Protein AF-A0AAE8IA05-F1 (afdb_monomer_lite)

Secondary structure (DSSP, 8-state):
--HHHHHHHHHHHHHHHHHHHHHHHHHHHHHHHHHHHHHHHHHHHHHHHHHHHHHHHHHHHHHHHHHHHHHHHHHHHHHHHHHHHHHHHHHHHHHHHHHHHHHHHHHH--S-S-TT-PPPPPTTS---S-EEEETTEEEEHHHHHHHHHHHHHHHHHHHHHHHHHT-

Radius of gyration: 48.76 Å; chains: 1; bounding box: 90×25×142 Å

Sequence (167 aa):
MSAAFLRRYWPQTLAVLAFALLVIAATVQTFRLQSAVAELETERLGRASDRKDYQRAQAEATADALSAKMKKEAEYAAKADEADARYADLSGQYRAAVLRYQAAQRAVGGTDLPSAAEATQSRDGSGGGAVIPAGDILIPQADALICAENTARLEAVRAWALSIRER

pLDDT: mean 82.61, std 15.07, range [44.75, 97.69]

Foldseek 3Di:
DDPVVCVVCVVVVVVVVVVVVVVVVVVVVVVVVVVVVVVVVVVVVVVVVVVVVVVVVVVVVVVVVVVVVVVVVVVVVVVVVVLVVQLVVQLVVQLVVLVVQQVVCVVVPPDDDPPFDQQDQDPVGGLGATWGDDDPDTHRSVVSSVVSSVVSVVVSVVVVVVVVVVD

Structure (mmCIF, N/CA/C/O backbone):
data_AF-A0AAE8IA05-F1
#
_entry.id   AF-A0AAE8IA05-F1
#
loop_
_atom_site.group_PDB
_atom_site.id
_atom_site.type_symbol
_atom_site.label_atom_id
_atom_site.label_alt_id
_atom_site.label_comp_id
_atom_site.label_asym_id
_atom_site.label_entity_id
_atom_site.label_seq_id
_atom_site.pdbx_PDB_ins_code
_atom_site.Cartn_x
_atom_site.Cartn_y
_atom_site.Cartn_z
_atom_site.occupancy
_atom_site.B_iso_or_equiv
_atom_site.auth_seq_id
_atom_site.auth_comp_id
_atom_site.auth_asym_id
_atom_site.auth_atom_id
_atom_site.pdbx_PDB_model_num
ATOM 1 N N . MET A 1 1 ? 50.263 -2.926 -80.058 1.00 52.78 1 MET A N 1
ATOM 2 C CA . MET A 1 1 ? 50.356 -1.840 -79.052 1.00 52.78 1 MET A CA 1
ATOM 3 C C . MET A 1 1 ? 51.751 -1.858 -78.454 1.00 52.78 1 MET A C 1
ATOM 5 O O . MET A 1 1 ? 52.156 -2.883 -77.927 1.00 52.78 1 MET A O 1
ATOM 9 N N . SER A 1 2 ? 52.521 -0.784 -78.620 1.00 56.75 2 SER A N 1
ATOM 10 C CA . SER A 1 2 ? 53.927 -0.713 -78.206 1.00 56.75 2 SER A CA 1
ATOM 11 C C . SER A 1 2 ? 54.063 -0.581 -76.682 1.00 56.75 2 SER A C 1
ATOM 13 O O . SER A 1 2 ? 53.326 0.170 -76.044 1.00 56.75 2 SER A O 1
ATOM 15 N N . ALA A 1 3 ? 55.034 -1.286 -76.092 1.00 68.38 3 ALA A N 1
ATOM 16 C CA . ALA A 1 3 ? 55.293 -1.321 -74.645 1.00 68.38 3 ALA A CA 1
ATOM 17 C C . ALA A 1 3 ? 55.490 0.073 -74.003 1.00 68.38 3 ALA A C 1
ATOM 19 O O . ALA A 1 3 ? 55.237 0.259 -72.814 1.00 68.38 3 ALA A O 1
ATOM 20 N N . ALA A 1 4 ? 55.886 1.074 -74.795 1.00 65.38 4 ALA A N 1
ATOM 21 C CA . ALA A 1 4 ? 56.044 2.464 -74.369 1.00 65.38 4 ALA A CA 1
ATOM 22 C C . ALA A 1 4 ? 54.713 3.171 -74.044 1.00 65.38 4 ALA A C 1
ATOM 2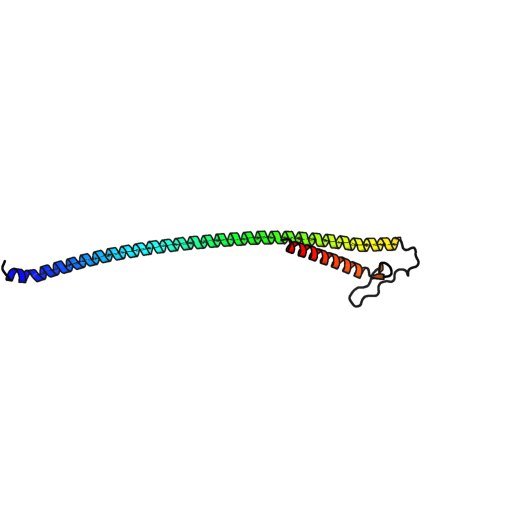4 O O . ALA A 1 4 ? 54.677 4.018 -73.154 1.00 65.38 4 ALA A O 1
ATOM 25 N N . PHE A 1 5 ? 53.619 2.809 -74.723 1.00 65.94 5 PHE A N 1
ATOM 26 C CA . PHE A 1 5 ? 52.295 3.381 -74.467 1.00 65.94 5 PHE A CA 1
ATOM 27 C C . PHE A 1 5 ? 51.742 2.870 -73.132 1.00 65.94 5 PHE A C 1
ATOM 29 O O . PHE A 1 5 ? 51.352 3.660 -72.277 1.00 65.94 5 PHE A O 1
ATOM 36 N N . LEU A 1 6 ? 51.829 1.556 -72.893 1.00 64.88 6 LEU A N 1
ATOM 37 C CA . LEU A 1 6 ? 51.470 0.968 -71.600 1.00 64.88 6 LEU A CA 1
ATOM 38 C C . LEU A 1 6 ? 52.251 1.620 -70.456 1.00 64.88 6 LEU A C 1
ATOM 40 O O . LEU A 1 6 ? 51.648 2.077 -69.496 1.00 64.88 6 LEU A O 1
ATOM 44 N N . ARG A 1 7 ? 53.572 1.770 -70.581 1.00 70.38 7 ARG A N 1
ATOM 45 C CA . ARG A 1 7 ? 54.414 2.320 -69.506 1.00 70.38 7 ARG A CA 1
ATOM 46 C C . ARG A 1 7 ? 54.109 3.785 -69.153 1.00 70.38 7 ARG A C 1
ATOM 48 O O . ARG A 1 7 ? 54.356 4.189 -68.022 1.00 70.38 7 ARG A O 1
ATOM 55 N N . ARG A 1 8 ? 53.573 4.568 -70.098 1.00 77.19 8 ARG A N 1
ATOM 56 C CA . ARG A 1 8 ? 53.262 5.996 -69.912 1.00 77.19 8 ARG A CA 1
ATOM 57 C C . ARG A 1 8 ? 51.883 6.249 -69.297 1.00 77.19 8 ARG A C 1
ATOM 59 O O . ARG A 1 8 ? 51.758 7.169 -68.496 1.00 77.19 8 ARG A O 1
ATOM 66 N N . TYR A 1 9 ? 50.877 5.437 -69.631 1.00 81.25 9 TYR A N 1
ATOM 67 C CA . TYR A 1 9 ? 49.500 5.618 -69.139 1.00 81.25 9 TYR A CA 1
ATOM 68 C C . TYR A 1 9 ? 49.148 4.733 -67.932 1.00 81.25 9 TYR A C 1
ATOM 70 O O . TYR A 1 9 ? 48.238 5.071 -67.178 1.00 81.25 9 TYR A O 1
ATOM 78 N N . TRP A 1 10 ? 49.908 3.662 -67.683 1.00 82.06 10 TRP A N 1
ATOM 79 C CA . TRP A 1 10 ? 49.743 2.777 -66.524 1.00 82.06 10 TRP A CA 1
ATOM 80 C C . TRP A 1 10 ? 49.680 3.475 -65.149 1.00 82.06 10 TRP A C 1
ATOM 82 O O . TRP A 1 10 ? 48.788 3.148 -64.363 1.00 82.06 10 TRP A O 1
ATOM 92 N N . PRO A 1 11 ? 50.551 4.454 -64.817 1.00 86.69 11 PRO A N 1
ATOM 93 C CA . PRO A 1 11 ? 50.451 5.133 -63.522 1.00 86.69 11 PRO A CA 1
ATOM 94 C C . PRO A 1 11 ? 49.162 5.959 -63.389 1.00 86.69 11 PRO A C 1
ATOM 96 O O . PRO A 1 11 ? 48.593 6.035 -62.303 1.00 86.69 11 PRO A O 1
ATOM 99 N N . GLN A 1 12 ? 48.659 6.533 -64.486 1.00 87.12 12 GLN A N 1
ATOM 100 C CA . GLN A 1 12 ? 47.420 7.318 -64.483 1.00 87.12 12 GLN A CA 1
ATOM 101 C C . GLN A 1 12 ? 46.190 6.420 -64.326 1.00 87.12 12 GLN A C 1
ATOM 103 O O . GLN A 1 12 ? 45.297 6.737 -63.544 1.00 87.12 12 GLN A O 1
ATOM 108 N N . THR A 1 13 ? 46.161 5.268 -65.003 1.00 87.31 13 THR A N 1
ATOM 109 C CA . THR A 1 13 ? 45.073 4.294 -64.841 1.00 87.31 13 THR A CA 1
ATOM 110 C C . THR A 1 13 ? 45.018 3.736 -63.422 1.00 87.31 13 THR A C 1
ATOM 112 O O . THR A 1 13 ? 43.930 3.598 -62.869 1.00 87.31 13 THR A O 1
ATOM 115 N N . 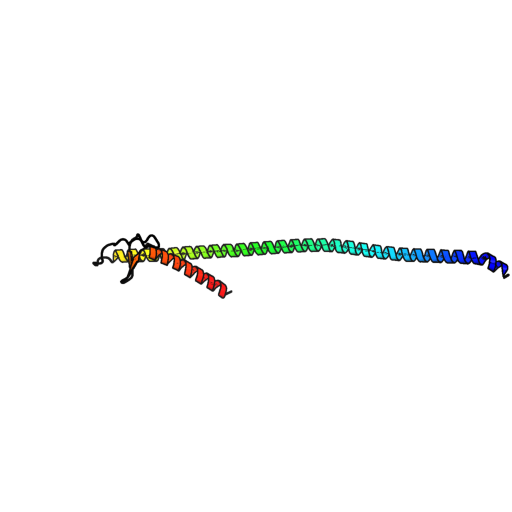LEU A 1 14 ? 46.174 3.482 -62.796 1.00 90.69 14 LEU A N 1
ATOM 116 C CA . LEU A 1 14 ? 46.230 3.058 -61.395 1.00 90.69 14 LEU A CA 1
ATOM 117 C C . LEU A 1 14 ? 45.747 4.155 -60.440 1.00 90.69 14 LEU A C 1
ATOM 119 O O . LEU A 1 14 ? 45.001 3.855 -59.512 1.00 90.69 14 LEU A O 1
ATOM 123 N N . ALA A 1 15 ? 46.114 5.418 -60.677 1.00 91.38 15 ALA A N 1
ATOM 124 C CA . ALA A 1 15 ? 45.661 6.538 -59.855 1.00 91.38 15 ALA A CA 1
ATOM 125 C C . ALA A 1 15 ? 44.136 6.736 -59.925 1.00 91.38 15 ALA A C 1
ATOM 127 O O . ALA A 1 15 ? 43.492 6.910 -58.892 1.00 91.38 15 ALA A O 1
ATOM 128 N N . VAL A 1 16 ? 43.544 6.649 -61.123 1.00 93.38 16 VAL A N 1
ATOM 129 C CA . VAL A 1 16 ? 42.083 6.736 -61.304 1.00 93.38 16 VAL A CA 1
ATOM 130 C C . VAL A 1 16 ? 41.376 5.574 -60.612 1.00 93.38 16 VAL A C 1
ATOM 132 O O . VAL A 1 16 ? 40.370 5.783 -59.939 1.00 93.38 16 VAL A O 1
ATOM 135 N N . LEU A 1 17 ? 41.912 4.359 -60.729 1.00 94.81 17 LEU A N 1
ATOM 136 C CA . LEU A 1 17 ? 41.323 3.178 -60.103 1.00 94.81 17 LEU A CA 1
ATOM 137 C C . LEU A 1 17 ? 41.420 3.243 -58.570 1.00 94.81 17 LEU A C 1
ATOM 139 O O . LEU A 1 17 ? 40.446 2.947 -57.882 1.00 94.81 17 LEU A O 1
ATOM 143 N N . ALA A 1 18 ? 42.548 3.712 -58.031 1.00 93.81 18 ALA A N 1
ATOM 144 C CA . ALA A 1 18 ? 42.711 3.956 -56.599 1.00 93.81 18 ALA A CA 1
ATOM 145 C C . ALA A 1 18 ? 41.740 5.032 -56.084 1.00 93.81 18 ALA A C 1
ATOM 147 O O . ALA A 1 18 ? 41.109 4.847 -55.045 1.00 93.81 18 ALA A O 1
ATOM 148 N N . PHE A 1 19 ? 41.565 6.127 -56.829 1.00 95.81 19 PHE A N 1
ATOM 149 C CA . PHE A 1 19 ? 40.599 7.169 -56.484 1.00 95.81 19 PHE A CA 1
ATOM 150 C C . PHE A 1 19 ? 39.157 6.647 -56.518 1.00 95.81 19 PHE A C 1
ATOM 152 O O . PHE A 1 19 ? 38.394 6.888 -55.584 1.00 95.81 19 PHE A O 1
ATOM 159 N N . ALA A 1 20 ? 38.790 5.874 -57.543 1.00 95.19 20 ALA A N 1
ATOM 160 C CA . ALA A 1 20 ? 37.472 5.253 -57.633 1.00 95.19 20 ALA A CA 1
ATOM 161 C C . ALA A 1 20 ? 37.198 4.321 -56.440 1.00 95.19 20 ALA A C 1
ATOM 163 O O . ALA A 1 20 ? 36.121 4.382 -55.847 1.00 95.19 20 ALA A O 1
ATOM 164 N N . LEU A 1 21 ? 38.184 3.516 -56.027 1.00 95.50 21 LEU A N 1
ATOM 165 C CA . LEU A 1 21 ? 38.073 2.670 -54.836 1.00 95.50 21 LEU A CA 1
ATOM 166 C C . LEU A 1 21 ? 37.908 3.487 -53.550 1.00 95.50 21 LEU A C 1
ATOM 168 O O . LEU A 1 21 ? 37.108 3.108 -52.697 1.00 95.50 21 LEU A O 1
ATOM 172 N N . LEU A 1 22 ? 38.606 4.618 -53.413 1.00 96.25 22 LEU A N 1
ATOM 173 C CA . LEU A 1 22 ? 38.444 5.515 -52.265 1.00 96.25 22 LEU A CA 1
ATOM 174 C C . LEU A 1 22 ? 37.042 6.128 -52.207 1.00 96.25 22 LEU A C 1
ATOM 176 O O . LEU A 1 22 ? 36.449 6.176 -51.132 1.00 96.25 22 LEU A O 1
ATOM 180 N N . VAL A 1 23 ? 36.482 6.541 -53.346 1.00 96.19 23 VAL A N 1
ATOM 181 C CA . VAL A 1 23 ? 35.107 7.064 -53.417 1.00 96.19 23 VAL A CA 1
ATOM 182 C C . VAL A 1 23 ? 34.089 5.984 -53.036 1.00 96.19 23 VAL A C 1
ATOM 184 O O . VAL A 1 23 ? 33.165 6.244 -52.263 1.00 96.19 23 VAL A O 1
ATOM 187 N N . ILE A 1 24 ? 34.273 4.751 -53.514 1.00 95.69 24 ILE A N 1
ATOM 188 C CA . ILE A 1 24 ? 33.413 3.618 -53.141 1.00 95.69 24 ILE A CA 1
ATOM 189 C C . ILE A 1 24 ? 33.538 3.317 -51.640 1.00 95.69 24 ILE A C 1
ATOM 191 O O . ILE A 1 24 ? 32.535 3.155 -50.950 1.00 95.69 24 ILE A O 1
ATOM 195 N N . ALA A 1 25 ? 34.753 3.304 -51.091 1.00 94.81 25 ALA A N 1
ATOM 196 C CA . ALA A 1 25 ? 34.958 3.089 -49.663 1.00 94.81 25 ALA A CA 1
ATOM 197 C C . ALA A 1 25 ? 34.302 4.194 -48.817 1.00 94.81 25 ALA A C 1
ATOM 199 O O . ALA A 1 25 ? 33.616 3.892 -47.840 1.00 94.81 25 ALA A O 1
ATOM 200 N N . ALA A 1 26 ? 34.452 5.461 -49.213 1.00 95.19 26 ALA A N 1
ATOM 201 C CA . ALA A 1 26 ? 33.860 6.603 -48.521 1.00 95.19 26 ALA A CA 1
ATOM 202 C C . ALA A 1 26 ? 32.325 6.564 -48.553 1.00 95.19 26 ALA A C 1
ATOM 204 O O . ALA A 1 26 ? 31.678 6.794 -47.531 1.00 95.19 26 ALA A O 1
ATOM 205 N N . THR A 1 27 ? 31.725 6.218 -49.694 1.00 94.38 27 THR A N 1
ATOM 206 C CA . THR A 1 27 ? 30.262 6.083 -49.810 1.00 94.38 27 THR A CA 1
ATOM 207 C C . THR A 1 27 ? 29.733 4.950 -48.934 1.00 94.38 27 THR A C 1
ATOM 209 O O . THR A 1 27 ? 28.805 5.176 -48.159 1.00 94.38 27 THR A O 1
ATOM 212 N N . VAL A 1 28 ? 30.369 3.773 -48.949 1.00 95.12 28 VAL A N 1
ATOM 213 C CA . VAL A 1 28 ? 30.004 2.655 -48.061 1.00 95.12 28 VAL A CA 1
ATOM 214 C C . VAL A 1 28 ? 30.126 3.052 -46.587 1.00 95.12 28 VAL A C 1
ATOM 216 O O . VAL A 1 28 ? 29.225 2.767 -45.798 1.00 95.12 28 VAL A O 1
ATOM 219 N N . GLN A 1 29 ? 31.202 3.742 -46.199 1.00 94.44 29 GLN A N 1
ATOM 220 C CA . GLN A 1 29 ? 31.365 4.230 -44.825 1.00 94.44 29 GLN A CA 1
ATOM 221 C C . GLN A 1 29 ? 30.285 5.246 -44.437 1.00 94.44 29 GLN A C 1
ATOM 223 O O . GLN A 1 29 ? 29.763 5.179 -43.326 1.00 94.44 29 GLN A O 1
ATOM 228 N N . THR A 1 30 ? 29.902 6.134 -45.356 1.00 93.38 30 THR A N 1
ATOM 229 C CA . THR A 1 30 ? 28.854 7.136 -45.117 1.00 93.38 30 THR A CA 1
ATOM 230 C C . THR A 1 30 ? 27.498 6.470 -44.882 1.00 93.38 30 THR A C 1
ATOM 232 O O . THR A 1 30 ? 26.818 6.810 -43.918 1.00 93.38 30 THR A O 1
ATOM 235 N N . PHE A 1 31 ? 27.137 5.464 -45.687 1.00 93.75 31 PHE A N 1
ATOM 236 C CA . PHE A 1 31 ? 25.905 4.690 -45.488 1.00 93.75 31 PHE A CA 1
ATOM 237 C C . PHE A 1 31 ? 25.884 3.958 -44.142 1.00 93.75 31 PHE A C 1
ATOM 239 O O . PHE A 1 31 ? 24.880 4.007 -43.436 1.00 93.75 31 PHE A O 1
ATOM 246 N N . ARG A 1 32 ? 26.998 3.322 -43.751 1.00 93.56 32 ARG A N 1
ATOM 247 C CA . ARG A 1 32 ? 27.103 2.643 -42.445 1.00 93.56 32 ARG A CA 1
ATOM 248 C C . ARG A 1 32 ? 27.003 3.616 -41.270 1.00 93.56 32 ARG A C 1
ATOM 250 O O . ARG A 1 32 ? 26.443 3.269 -40.235 1.00 93.56 32 ARG A O 1
ATOM 257 N N . LEU A 1 33 ? 27.549 4.823 -41.415 1.00 95.19 33 LEU A N 1
ATOM 258 C CA . LEU A 1 33 ? 27.437 5.853 -40.387 1.00 95.19 33 LEU A CA 1
ATOM 259 C C . LEU A 1 33 ? 25.995 6.356 -40.273 1.00 95.19 33 LEU A C 1
ATOM 261 O O . LEU A 1 33 ? 25.477 6.467 -39.168 1.00 95.19 33 LEU A O 1
ATOM 265 N N . GLN A 1 34 ? 25.334 6.616 -41.402 1.00 94.94 34 GLN A N 1
ATOM 266 C CA . GLN A 1 34 ? 23.937 7.049 -41.423 1.00 94.94 34 GLN A CA 1
ATOM 267 C C . GLN A 1 34 ? 23.003 6.006 -40.801 1.00 94.94 34 GLN A C 1
ATOM 269 O O . GLN A 1 34 ? 22.139 6.378 -40.010 1.00 94.94 34 GLN A O 1
ATOM 274 N N . SER A 1 35 ? 23.202 4.713 -41.088 1.00 92.62 35 SER A N 1
ATOM 275 C CA . SER A 1 35 ? 22.402 3.652 -40.465 1.00 92.62 35 SER A CA 1
ATOM 276 C C . SER A 1 35 ? 22.616 3.594 -38.950 1.00 92.62 35 SER A C 1
ATOM 278 O O . SER A 1 35 ? 21.647 3.538 -38.203 1.00 92.62 35 SER A O 1
ATOM 280 N N . ALA A 1 36 ? 23.866 3.696 -38.485 1.00 93.00 36 ALA A N 1
ATOM 281 C CA . ALA A 1 36 ? 24.178 3.697 -37.055 1.00 93.00 36 ALA A CA 1
ATOM 282 C C . ALA A 1 36 ? 23.607 4.925 -36.321 1.00 93.00 36 ALA A C 1
ATOM 284 O O . ALA A 1 36 ? 23.144 4.815 -35.187 1.00 93.00 36 ALA A O 1
ATOM 285 N N . VAL A 1 37 ? 23.618 6.099 -36.961 1.00 95.44 37 VAL A N 1
ATOM 286 C CA . VAL A 1 37 ? 23.009 7.318 -36.404 1.00 95.44 37 VAL A CA 1
ATOM 287 C C . VAL A 1 37 ? 21.491 7.172 -36.314 1.00 95.44 37 VAL A C 1
ATOM 289 O O . VAL A 1 37 ? 20.924 7.495 -35.273 1.00 95.44 37 VAL A O 1
ATOM 292 N N . ALA A 1 38 ? 20.842 6.635 -37.352 1.00 94.06 38 ALA A N 1
ATOM 293 C CA . ALA A 1 38 ? 19.401 6.398 -37.340 1.00 94.06 38 ALA A CA 1
ATOM 294 C C . ALA A 1 38 ? 18.993 5.413 -36.230 1.00 94.06 38 ALA A C 1
ATOM 296 O O . ALA A 1 38 ? 18.067 5.693 -35.469 1.00 94.06 38 ALA A O 1
ATOM 297 N N . GLU A 1 39 ? 19.718 4.301 -36.074 1.00 94.19 39 GLU A N 1
ATOM 298 C CA . GLU A 1 39 ? 19.498 3.343 -34.981 1.00 94.19 39 GLU A CA 1
ATOM 299 C C . GLU A 1 39 ? 19.641 4.020 -33.608 1.00 94.19 39 GLU A C 1
ATOM 301 O O . GLU A 1 39 ? 18.751 3.908 -32.761 1.00 94.19 39 GLU A O 1
ATOM 306 N N . LEU A 1 40 ? 20.698 4.813 -33.409 1.00 95.00 40 LEU A N 1
ATOM 307 C CA . LEU A 1 40 ? 20.919 5.542 -32.159 1.00 95.00 40 LEU A CA 1
ATOM 308 C C . LEU A 1 40 ? 19.796 6.548 -31.853 1.00 95.00 40 LEU A C 1
ATOM 310 O O . LEU A 1 40 ? 19.405 6.706 -30.694 1.00 95.00 40 LEU A O 1
ATOM 314 N N . GLU A 1 41 ? 19.277 7.248 -32.860 1.00 95.38 41 GLU A N 1
ATOM 315 C CA . GLU A 1 41 ? 18.154 8.175 -32.691 1.00 95.38 41 GLU A CA 1
ATOM 316 C C . GLU A 1 41 ? 16.868 7.444 -32.306 1.00 95.38 41 GLU A C 1
ATOM 318 O O . GLU A 1 41 ? 16.196 7.859 -31.357 1.00 95.38 41 GLU A O 1
ATOM 323 N N . THR A 1 42 ? 16.559 6.325 -32.967 1.00 95.12 42 THR A N 1
ATOM 324 C CA . THR A 1 42 ? 15.389 5.505 -32.614 1.00 95.12 42 THR A CA 1
ATOM 325 C C . THR A 1 42 ? 15.484 4.959 -31.194 1.00 95.12 42 THR A C 1
ATOM 327 O O . THR A 1 42 ? 14.510 5.031 -30.445 1.00 95.12 42 THR A O 1
ATOM 330 N N . GLU A 1 43 ? 16.668 4.516 -30.766 1.00 94.44 43 GLU A N 1
ATOM 331 C CA . GLU A 1 43 ? 16.887 4.049 -29.400 1.00 94.44 43 GLU A CA 1
ATOM 332 C C . GLU A 1 43 ? 16.742 5.191 -28.382 1.00 94.44 43 GLU A C 1
ATOM 334 O O . GLU A 1 43 ? 16.114 5.027 -27.334 1.00 94.44 43 GLU A O 1
ATOM 339 N N . ARG A 1 44 ? 17.278 6.381 -28.680 1.00 95.81 44 ARG A N 1
ATOM 340 C CA . ARG A 1 44 ? 17.137 7.561 -27.811 1.00 95.81 44 ARG A CA 1
ATOM 341 C C . ARG A 1 44 ? 15.682 7.981 -27.645 1.00 95.81 44 ARG A C 1
ATOM 343 O O . ARG A 1 44 ? 15.283 8.309 -26.525 1.00 95.81 44 ARG A O 1
ATOM 350 N N . LEU A 1 45 ? 14.912 7.973 -28.731 1.00 94.69 45 LEU A N 1
ATOM 351 C CA . LEU A 1 45 ? 13.480 8.263 -28.706 1.00 94.69 45 LEU A CA 1
ATOM 352 C C . LEU A 1 45 ? 12.715 7.191 -27.922 1.00 94.69 45 LEU A C 1
ATOM 354 O O . LEU A 1 45 ? 11.917 7.550 -27.057 1.00 94.69 45 LEU A O 1
ATOM 358 N N . GLY A 1 46 ? 13.031 5.909 -28.136 1.00 95.19 46 GLY A N 1
ATOM 359 C CA . GLY A 1 46 ? 12.475 4.789 -27.371 1.00 95.19 46 GLY A CA 1
ATOM 360 C C . GLY A 1 46 ? 12.712 4.951 -25.870 1.00 95.19 46 GLY A C 1
ATOM 361 O O . GLY A 1 46 ? 11.763 5.082 -25.105 1.00 95.19 46 GLY A O 1
ATOM 362 N N . ARG A 1 47 ? 13.971 5.132 -25.449 1.00 95.06 47 ARG A N 1
ATOM 363 C CA . ARG A 1 47 ? 14.322 5.356 -24.033 1.00 95.06 47 ARG A CA 1
ATOM 364 C C . ARG A 1 47 ? 13.672 6.611 -23.442 1.00 95.06 47 ARG A C 1
ATOM 366 O O . ARG A 1 47 ? 13.454 6.695 -22.234 1.00 95.06 47 ARG A O 1
ATOM 373 N N . ALA A 1 48 ? 13.428 7.646 -24.248 1.00 95.25 48 ALA A N 1
ATOM 374 C CA . ALA A 1 48 ? 12.713 8.836 -23.795 1.00 95.25 48 ALA A CA 1
ATOM 375 C C . ALA A 1 48 ? 11.219 8.562 -23.571 1.00 95.25 48 ALA A C 1
ATOM 377 O O . ALA A 1 48 ? 10.674 9.083 -22.597 1.00 95.25 48 ALA A O 1
ATOM 378 N N . SER A 1 49 ? 10.592 7.744 -24.422 1.00 94.88 49 SER A N 1
ATOM 379 C CA . SER A 1 49 ? 9.222 7.257 -24.222 1.00 94.88 49 SER A CA 1
ATOM 380 C C . SER A 1 49 ? 9.134 6.384 -22.976 1.00 94.88 49 SER A C 1
ATOM 382 O O . SER A 1 49 ? 8.379 6.716 -22.067 1.00 94.88 49 SER A O 1
ATOM 384 N N . ASP A 1 50 ? 10.005 5.379 -22.864 1.00 96.31 50 ASP A N 1
ATOM 385 C CA . ASP A 1 50 ? 10.022 4.447 -21.733 1.00 96.31 50 ASP A CA 1
ATOM 386 C C . ASP A 1 50 ? 10.113 5.191 -20.400 1.00 96.31 50 ASP A C 1
ATOM 388 O O . ASP A 1 50 ? 9.390 4.895 -19.455 1.00 96.31 50 ASP A O 1
ATOM 392 N N . ARG A 1 51 ? 10.967 6.221 -20.312 1.00 95.88 51 ARG A N 1
ATOM 393 C CA . ARG A 1 51 ? 11.077 7.043 -19.097 1.00 95.88 51 ARG A CA 1
ATOM 394 C C . ARG A 1 51 ? 9.768 7.732 -18.719 1.00 95.88 51 ARG A C 1
ATOM 396 O O . ARG A 1 51 ? 9.474 7.815 -17.530 1.00 95.88 51 ARG A O 1
ATOM 403 N N . LYS A 1 52 ? 9.003 8.230 -19.692 1.00 94.94 52 LYS A N 1
ATOM 404 C CA . LYS A 1 52 ? 7.694 8.845 -19.429 1.00 94.94 52 LYS A CA 1
ATOM 405 C C . LYS A 1 52 ? 6.686 7.800 -18.967 1.00 94.94 52 LYS A C 1
ATOM 407 O O . LYS A 1 52 ? 5.961 8.055 -18.009 1.00 94.94 52 LYS A O 1
ATOM 412 N N . ASP A 1 53 ? 6.693 6.627 -19.590 1.00 96.50 53 ASP A N 1
ATOM 413 C CA . ASP A 1 53 ? 5.795 5.530 -19.232 1.00 96.50 53 ASP A CA 1
ATOM 414 C C . ASP A 1 53 ? 6.102 5.000 -17.825 1.00 96.50 53 ASP A C 1
ATOM 416 O O . ASP A 1 53 ? 5.190 4.835 -17.018 1.00 96.50 53 ASP A O 1
ATOM 420 N N . TYR A 1 54 ? 7.382 4.862 -17.462 1.00 96.81 54 TYR A N 1
ATOM 421 C CA . TYR A 1 54 ? 7.794 4.525 -16.098 1.00 96.81 54 TYR A CA 1
ATOM 422 C C . TYR A 1 54 ? 7.376 5.584 -15.078 1.00 96.81 54 TYR A C 1
ATOM 424 O O . TYR A 1 54 ? 6.883 5.234 -14.008 1.00 96.81 54 TYR A O 1
ATOM 432 N N . GLN A 1 55 ? 7.558 6.872 -15.382 1.00 96.88 55 GLN A N 1
ATOM 433 C CA . GLN A 1 55 ? 7.128 7.953 -14.488 1.00 96.88 55 GLN A CA 1
ATOM 434 C C . GLN A 1 55 ? 5.615 7.934 -14.274 1.00 96.88 55 GLN A C 1
ATOM 436 O O . GLN A 1 55 ? 5.153 8.072 -13.142 1.00 96.88 55 GLN A O 1
ATOM 441 N N . ARG A 1 56 ? 4.847 7.716 -15.344 1.00 96.88 56 ARG A N 1
ATOM 442 C CA . ARG A 1 56 ? 3.394 7.588 -15.273 1.00 96.88 56 ARG A CA 1
ATOM 443 C C . ARG A 1 56 ? 2.977 6.369 -14.453 1.00 96.88 56 ARG A C 1
ATOM 445 O O . ARG A 1 56 ? 2.171 6.518 -13.544 1.00 96.88 56 ARG A O 1
ATOM 452 N N . ALA A 1 57 ? 3.567 5.205 -14.709 1.00 96.62 57 ALA A N 1
ATOM 453 C CA . ALA A 1 57 ? 3.273 3.984 -13.966 1.00 96.62 57 ALA A CA 1
ATOM 454 C C . ALA A 1 57 ? 3.627 4.116 -12.475 1.00 96.62 57 ALA A C 1
ATOM 456 O O . ALA A 1 57 ? 2.882 3.648 -11.619 1.00 96.62 57 ALA A O 1
ATOM 457 N N . GLN A 1 58 ? 4.730 4.796 -12.137 1.00 97.69 58 GLN A N 1
ATOM 458 C CA . GLN A 1 58 ? 5.068 5.098 -10.743 1.00 97.69 58 GLN A CA 1
ATOM 459 C C . GLN A 1 58 ? 4.061 6.061 -10.103 1.00 97.69 58 GLN A C 1
ATOM 461 O O . GLN A 1 58 ? 3.661 5.850 -8.958 1.00 97.69 58 GLN A O 1
ATOM 466 N N . ALA A 1 59 ? 3.624 7.100 -10.819 1.00 97.25 59 ALA A N 1
ATOM 467 C CA . ALA A 1 59 ? 2.599 8.022 -10.330 1.00 97.25 59 ALA A CA 1
ATOM 468 C C . ALA A 1 59 ? 1.249 7.316 -10.097 1.00 97.25 59 ALA A C 1
ATOM 470 O O . ALA A 1 59 ? 0.618 7.522 -9.064 1.00 97.25 59 ALA A O 1
ATOM 471 N N . GLU A 1 60 ? 0.835 6.440 -11.012 1.00 97.44 60 GLU A N 1
ATOM 472 C CA . GLU A 1 60 ? -0.385 5.635 -10.875 1.00 97.44 60 GLU A CA 1
ATOM 473 C C . GLU A 1 60 ? -0.267 4.655 -9.695 1.00 97.44 60 GLU A C 1
ATOM 475 O O . GLU A 1 60 ? -1.109 4.665 -8.800 1.00 97.44 60 GLU A O 1
ATOM 480 N N . ALA A 1 61 ? 0.835 3.903 -9.597 1.00 96.31 61 ALA A N 1
ATOM 481 C CA . ALA A 1 61 ? 1.059 2.963 -8.497 1.00 96.31 61 ALA A CA 1
ATOM 482 C C . ALA A 1 61 ? 1.103 3.650 -7.121 1.00 96.31 61 ALA A C 1
ATOM 484 O O . ALA A 1 61 ? 0.593 3.119 -6.133 1.00 96.31 61 ALA A O 1
ATOM 485 N N . THR A 1 62 ? 1.709 4.837 -7.034 1.00 97.19 62 THR A N 1
ATOM 486 C CA . THR A 1 62 ? 1.747 5.613 -5.784 1.00 97.19 62 THR A CA 1
ATOM 487 C C . THR A 1 62 ? 0.379 6.174 -5.412 1.00 97.19 62 THR A C 1
ATOM 489 O O . THR A 1 62 ? 0.014 6.123 -4.235 1.00 97.19 62 THR A O 1
ATOM 492 N N . ALA A 1 63 ? -0.402 6.649 -6.386 1.00 96.88 63 ALA A N 1
ATOM 493 C CA . ALA A 1 63 ? -1.774 7.094 -6.161 1.00 96.88 63 ALA A CA 1
ATOM 494 C C . ALA A 1 63 ? -2.667 5.941 -5.677 1.00 96.88 63 ALA A C 1
ATOM 496 O O . ALA A 1 63 ? -3.391 6.089 -4.688 1.00 96.88 63 ALA A O 1
ATOM 497 N N . ASP A 1 64 ? -2.553 4.770 -6.304 1.00 97.19 64 ASP A N 1
ATOM 498 C CA . ASP A 1 64 ? -3.292 3.571 -5.916 1.00 97.19 64 ASP A CA 1
ATOM 499 C C . ASP A 1 64 ? -2.921 3.120 -4.502 1.00 97.19 64 ASP A C 1
ATOM 501 O O . ASP A 1 64 ? -3.809 2.904 -3.673 1.00 97.19 64 ASP A O 1
ATOM 505 N N . ALA A 1 65 ? -1.624 3.063 -4.185 1.00 96.88 65 ALA A N 1
ATOM 506 C CA . ALA A 1 65 ? -1.139 2.709 -2.854 1.00 96.88 65 ALA A CA 1
ATOM 507 C C . ALA A 1 65 ? -1.643 3.680 -1.775 1.00 96.88 65 ALA A C 1
ATOM 509 O O . ALA A 1 65 ? -2.076 3.248 -0.704 1.00 96.88 65 ALA A O 1
ATOM 510 N N . LEU A 1 66 ? -1.634 4.987 -2.057 1.00 97.44 66 LEU A N 1
ATOM 511 C CA . LEU A 1 66 ? -2.139 6.000 -1.134 1.00 97.44 66 LEU A CA 1
ATOM 512 C C . LEU A 1 66 ? -3.652 5.862 -0.936 1.00 97.44 66 LEU A C 1
ATOM 514 O O . LEU A 1 66 ? -4.123 5.880 0.201 1.00 97.44 66 LEU A O 1
ATOM 518 N N . SER A 1 67 ? -4.411 5.636 -2.010 1.00 95.81 67 SER A N 1
ATOM 519 C CA . SER A 1 67 ? -5.860 5.430 -1.922 1.00 95.81 67 SER A CA 1
ATOM 520 C C . SER A 1 67 ? -6.220 4.169 -1.125 1.00 95.81 67 SER A C 1
ATOM 522 O O . SER A 1 67 ? -7.131 4.194 -0.295 1.00 95.81 67 SER A O 1
ATOM 524 N N . ALA A 1 68 ? -5.479 3.075 -1.322 1.00 95.81 68 ALA A N 1
ATOM 525 C CA . ALA A 1 68 ? -5.668 1.827 -0.595 1.00 95.81 68 ALA A CA 1
ATOM 526 C C . ALA A 1 68 ? -5.332 1.997 0.890 1.00 95.81 68 ALA A C 1
ATOM 528 O O . ALA A 1 68 ? -6.084 1.527 1.747 1.00 95.81 68 ALA A O 1
ATOM 529 N N . LYS A 1 69 ? -4.249 2.721 1.198 1.00 96.25 69 LYS A N 1
ATOM 530 C CA . LYS A 1 69 ? -3.876 3.069 2.571 1.00 96.25 69 LYS A CA 1
ATOM 531 C C . LYS A 1 69 ? -4.973 3.887 3.250 1.00 96.25 69 LYS A C 1
ATOM 533 O O . LYS A 1 69 ? -5.420 3.491 4.319 1.00 96.25 69 LYS A O 1
ATOM 538 N N . MET A 1 70 ? -5.466 4.951 2.614 1.00 95.62 70 MET A N 1
ATOM 539 C CA . MET A 1 70 ? -6.533 5.786 3.181 1.00 95.62 70 MET A CA 1
ATOM 540 C C . MET A 1 70 ? -7.823 4.996 3.428 1.00 95.62 70 MET A C 1
ATOM 542 O O . MET A 1 70 ? -8.443 5.145 4.477 1.00 95.62 70 MET A O 1
ATOM 546 N N . LYS A 1 71 ? -8.213 4.110 2.500 1.00 96.38 71 LYS A N 1
ATOM 547 C CA . LYS A 1 71 ? -9.367 3.216 2.696 1.00 96.38 71 LYS A CA 1
ATOM 548 C C . LYS A 1 71 ? -9.168 2.300 3.901 1.00 96.38 71 LYS A C 1
ATOM 550 O O . LYS A 1 71 ? -10.070 2.166 4.720 1.00 96.38 71 LYS A O 1
ATOM 555 N N . LYS A 1 72 ? -7.982 1.698 4.035 1.00 94.25 72 LYS A N 1
ATOM 556 C CA . LYS A 1 72 ? -7.664 0.823 5.169 1.00 94.25 72 LYS A CA 1
ATOM 557 C C . LYS A 1 72 ? -7.625 1.573 6.493 1.00 94.25 72 LYS A C 1
ATOM 559 O O . LYS A 1 72 ? -8.147 1.066 7.477 1.00 94.25 72 LYS A O 1
ATOM 564 N N . GLU A 1 73 ? -7.059 2.773 6.520 1.00 95.19 73 GLU A N 1
ATOM 565 C CA . GLU A 1 73 ? -7.056 3.627 7.710 1.00 95.19 73 GLU A CA 1
ATOM 566 C C . GLU A 1 73 ? -8.478 4.027 8.117 1.00 95.19 73 GLU A C 1
ATOM 568 O O . GLU A 1 73 ? -8.806 3.929 9.295 1.00 95.19 73 GLU A O 1
ATOM 573 N N . ALA A 1 74 ? -9.351 4.366 7.164 1.00 95.19 74 ALA A N 1
ATOM 574 C CA . ALA A 1 74 ? -10.759 4.649 7.443 1.00 95.19 74 ALA A CA 1
ATOM 575 C C . ALA A 1 74 ? -11.513 3.414 7.975 1.00 95.19 74 ALA A C 1
ATOM 577 O O . ALA A 1 74 ? -12.263 3.518 8.944 1.00 95.19 74 ALA A O 1
ATOM 578 N N . GLU A 1 75 ? -11.286 2.231 7.391 1.00 94.00 75 GLU A N 1
ATOM 579 C CA . GLU A 1 75 ? -11.841 0.968 7.899 1.00 94.00 75 GLU A CA 1
ATOM 580 C C . GLU A 1 75 ? -11.370 0.667 9.330 1.00 94.00 75 GLU A C 1
ATOM 582 O O . GLU A 1 75 ? -12.147 0.164 10.142 1.00 94.00 75 GLU A O 1
ATOM 587 N N . TYR A 1 76 ? -10.099 0.934 9.644 1.00 90.50 76 TYR A N 1
ATOM 588 C CA . TYR A 1 76 ? -9.562 0.725 10.987 1.00 90.50 76 TYR A CA 1
ATOM 589 C C . TYR A 1 76 ? -10.076 1.754 11.988 1.00 90.50 76 TYR A C 1
ATOM 591 O O . TYR A 1 76 ? -10.396 1.360 13.105 1.00 90.50 76 TYR A O 1
ATOM 599 N N . ALA A 1 77 ? -10.212 3.020 11.592 1.00 92.81 77 ALA A N 1
ATOM 600 C CA . ALA A 1 77 ? -10.808 4.059 12.426 1.00 92.81 77 ALA A CA 1
ATOM 601 C C . ALA A 1 77 ? -12.256 3.703 12.791 1.00 92.81 77 ALA A C 1
ATOM 603 O O . ALA A 1 77 ? -12.583 3.635 13.968 1.00 92.81 77 ALA A O 1
ATOM 604 N N . ALA A 1 78 ? -13.080 3.322 11.808 1.00 92.94 78 ALA A N 1
ATOM 605 C CA . ALA A 1 78 ? -14.460 2.908 12.065 1.00 92.94 78 ALA A CA 1
ATOM 606 C C . ALA A 1 78 ? -14.551 1.692 13.009 1.00 92.94 78 ALA A C 1
ATOM 608 O O . ALA A 1 78 ? -15.419 1.635 13.877 1.00 92.94 78 ALA A O 1
ATOM 609 N N . LYS A 1 79 ? -13.639 0.719 12.869 1.00 89.06 79 LYS A N 1
ATOM 610 C CA . LYS A 1 79 ? -13.566 -0.441 13.775 1.00 89.06 79 LYS A CA 1
ATOM 611 C C . LYS A 1 79 ? -13.099 -0.067 15.181 1.00 89.06 79 LYS A C 1
ATOM 613 O O . LYS A 1 79 ? -13.524 -0.714 16.134 1.00 89.06 79 LYS A O 1
ATOM 618 N N . ALA A 1 80 ? -12.213 0.918 15.306 1.00 87.31 80 ALA A N 1
ATOM 619 C CA . ALA A 1 80 ? -11.781 1.437 16.597 1.00 87.31 80 ALA A CA 1
ATOM 620 C C . ALA A 1 80 ? -12.941 2.154 17.299 1.00 87.31 80 ALA A C 1
ATOM 622 O O . ALA A 1 80 ? -13.258 1.799 18.429 1.00 87.31 80 ALA A O 1
ATOM 623 N N . ASP A 1 81 ? -13.649 3.039 16.592 1.00 92.44 81 ASP A N 1
ATOM 624 C CA . ASP A 1 81 ? -14.821 3.747 17.120 1.00 92.44 81 ASP A CA 1
ATOM 625 C C . ASP A 1 81 ? -15.916 2.768 17.580 1.00 92.44 81 ASP A C 1
ATOM 627 O O . ASP A 1 81 ? -16.514 2.935 18.644 1.00 92.44 81 ASP A O 1
ATOM 631 N N . GLU A 1 82 ? -16.163 1.701 16.812 1.00 90.81 82 GLU A N 1
ATOM 632 C CA . GLU A 1 82 ? -17.110 0.651 17.198 1.00 90.81 82 GLU A CA 1
ATOM 633 C C . GLU A 1 82 ? -16.654 -0.110 18.455 1.00 90.81 82 GLU A C 1
ATOM 635 O O . GLU A 1 82 ? -17.470 -0.416 19.330 1.00 90.81 82 GLU A O 1
ATOM 640 N N . ALA A 1 83 ? -15.361 -0.423 18.567 1.00 86.50 83 ALA A N 1
ATOM 641 C CA . ALA A 1 83 ? -14.811 -1.094 19.740 1.00 86.50 83 ALA A CA 1
ATOM 642 C C . ALA A 1 83 ? -14.900 -0.210 20.994 1.00 86.50 83 ALA A C 1
ATOM 644 O O . ALA A 1 83 ? -15.293 -0.705 22.054 1.00 86.50 83 ALA A O 1
ATOM 645 N N . ASP A 1 84 ? -14.619 1.085 20.861 1.00 88.81 84 ASP A N 1
ATOM 646 C CA . ASP A 1 84 ? -14.732 2.065 21.942 1.00 88.81 84 ASP A CA 1
ATOM 647 C C . ASP A 1 84 ? -16.188 2.235 22.390 1.00 88.81 84 ASP A C 1
ATOM 649 O O . ASP A 1 84 ? -16.474 2.243 23.590 1.00 88.81 84 ASP A O 1
ATOM 653 N N . ALA A 1 85 ? -17.135 2.278 21.446 1.00 91.44 85 ALA A N 1
ATOM 654 C CA . ALA A 1 85 ? -18.562 2.331 21.758 1.00 91.44 85 ALA A CA 1
ATOM 655 C C . ALA A 1 85 ? -19.032 1.083 22.526 1.00 91.44 85 ALA A C 1
ATOM 657 O O . ALA A 1 85 ? -19.743 1.200 23.525 1.00 91.44 85 ALA A O 1
ATOM 658 N N . ARG A 1 86 ? -18.601 -0.115 22.104 1.00 89.25 86 ARG A N 1
ATOM 659 C CA . ARG A 1 86 ? -18.911 -1.374 22.808 1.00 89.25 86 ARG A CA 1
ATOM 660 C C . ARG A 1 86 ? -18.298 -1.412 24.206 1.00 89.25 86 ARG A C 1
ATOM 662 O O . ARG A 1 86 ? -18.949 -1.867 25.142 1.00 89.25 86 ARG A O 1
ATOM 669 N N . TYR A 1 87 ? -17.066 -0.931 24.357 1.00 88.94 87 TYR A N 1
ATOM 670 C CA . TYR A 1 87 ? -16.421 -0.820 25.662 1.00 88.94 87 TYR A CA 1
ATOM 671 C C . TYR A 1 87 ? -17.195 0.117 26.597 1.00 88.94 87 TYR A C 1
ATOM 673 O O . TYR A 1 87 ? -17.458 -0.251 27.741 1.00 88.94 87 TYR A O 1
ATOM 681 N N . ALA A 1 88 ? -17.593 1.296 26.110 1.00 90.06 88 ALA A N 1
ATOM 682 C CA . ALA A 1 88 ? -18.356 2.272 26.886 1.00 90.06 88 ALA A CA 1
ATOM 683 C C . ALA A 1 88 ? -19.735 1.739 27.319 1.00 90.06 88 ALA A C 1
ATOM 685 O O . ALA A 1 88 ? -20.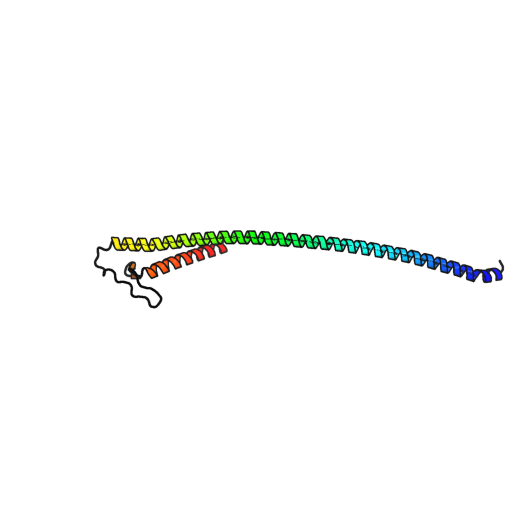188 2.015 28.431 1.00 90.06 88 ALA A O 1
ATOM 686 N N . ASP A 1 89 ? -20.394 0.953 26.465 1.00 93.00 89 ASP A N 1
ATOM 687 C CA . ASP A 1 89 ? -21.647 0.282 26.813 1.00 93.00 89 ASP A CA 1
ATOM 688 C C . ASP A 1 89 ? -21.430 -0.785 27.902 1.00 93.00 89 ASP A C 1
ATOM 690 O O . ASP A 1 89 ? -22.096 -0.755 28.940 1.00 93.00 89 ASP A O 1
ATOM 694 N N . LEU A 1 90 ? -20.438 -1.672 27.737 1.00 89.44 90 LEU A N 1
ATOM 695 C CA . LEU A 1 90 ? -20.105 -2.697 28.737 1.00 89.44 90 LEU A CA 1
ATOM 696 C C . LEU A 1 90 ? -19.725 -2.088 30.093 1.00 89.44 90 LEU A C 1
ATOM 698 O O . LEU A 1 90 ? -20.216 -2.539 31.132 1.00 89.44 90 LEU A O 1
ATOM 702 N N . SER A 1 91 ? -18.891 -1.045 30.109 1.00 86.75 91 SER A N 1
ATOM 703 C CA . SER A 1 91 ? -18.507 -0.367 31.352 1.00 86.75 91 SER A CA 1
ATOM 704 C C . SER A 1 91 ? -19.719 0.266 32.040 1.00 86.75 91 SER A C 1
ATOM 706 O O . SER A 1 91 ? -19.902 0.109 33.253 1.00 86.75 91 SER A O 1
ATOM 708 N N . GLY A 1 92 ? -20.616 0.887 31.268 1.00 88.44 92 GLY A N 1
ATOM 709 C CA . GLY A 1 92 ? -21.894 1.403 31.749 1.00 88.44 92 GLY A CA 1
ATOM 710 C C . GLY A 1 92 ? -22.781 0.316 32.363 1.00 88.44 92 GLY A C 1
ATOM 711 O O . GLY A 1 92 ? -23.289 0.488 33.477 1.00 88.44 92 GLY A O 1
ATOM 712 N N . GLN A 1 93 ? -22.930 -0.825 31.684 1.00 90.12 93 GLN A N 1
ATOM 713 C CA . GLN A 1 93 ? -23.737 -1.955 32.150 1.00 90.12 93 GLN A CA 1
ATOM 714 C C . GLN A 1 93 ? -23.210 -2.539 33.463 1.00 90.12 93 GLN A C 1
ATOM 716 O O . GLN A 1 93 ? -23.991 -2.717 34.408 1.00 90.12 93 GLN A O 1
ATOM 721 N N . TYR A 1 94 ? -21.901 -2.792 33.564 1.00 87.31 94 TYR A N 1
ATOM 722 C CA . TYR A 1 94 ? -21.310 -3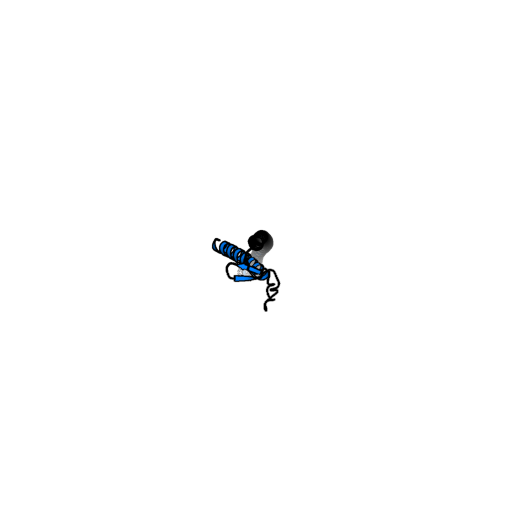.331 34.789 1.00 87.31 94 TYR A CA 1
ATOM 723 C C . TYR A 1 94 ? -21.370 -2.334 35.939 1.00 87.31 94 TYR A C 1
ATOM 725 O O . TYR A 1 94 ? -21.778 -2.697 37.044 1.00 87.31 94 TYR A O 1
ATOM 733 N N . ARG A 1 95 ? -21.072 -1.056 35.6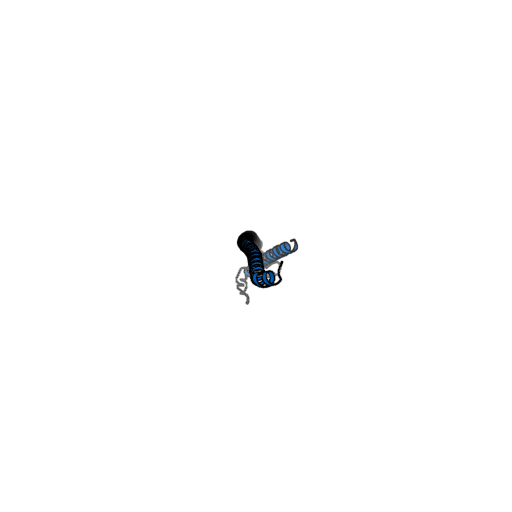88 1.00 87.00 95 ARG A N 1
ATOM 734 C CA . ARG A 1 95 ? -21.230 -0.001 36.695 1.00 87.00 95 ARG A CA 1
ATOM 735 C C . ARG A 1 95 ? -22.669 0.077 37.204 1.00 87.00 95 ARG A C 1
ATOM 737 O O . ARG A 1 95 ? -22.896 0.125 38.414 1.00 87.00 95 ARG A O 1
ATOM 744 N N . ALA A 1 96 ? -23.652 0.041 36.306 1.00 88.06 96 ALA A N 1
ATOM 745 C CA . ALA A 1 96 ? -25.064 0.033 36.675 1.00 88.06 96 ALA A CA 1
ATOM 746 C C . ALA A 1 96 ? -25.464 -1.237 37.445 1.00 88.06 96 ALA A C 1
ATOM 748 O O . ALA A 1 96 ? -26.331 -1.173 38.317 1.00 88.06 96 ALA A O 1
ATOM 749 N N . ALA A 1 97 ? -24.860 -2.392 37.151 1.00 85.31 97 ALA A N 1
ATOM 750 C CA . ALA A 1 97 ? -25.079 -3.624 37.906 1.00 85.31 97 ALA A CA 1
ATOM 751 C C . ALA A 1 97 ? -24.569 -3.503 39.353 1.00 85.31 97 ALA A C 1
ATOM 753 O O . ALA A 1 97 ? -25.323 -3.811 40.278 1.00 85.31 97 ALA A O 1
ATOM 754 N N . VAL A 1 98 ? -23.360 -2.961 39.560 1.00 83.81 98 VAL A N 1
ATOM 755 C CA . VAL A 1 98 ? -22.809 -2.704 40.906 1.00 83.81 98 VAL A CA 1
ATOM 756 C C . VAL A 1 98 ? -23.724 -1.769 41.705 1.00 83.81 98 VAL A C 1
ATOM 758 O O . VAL A 1 98 ? -24.057 -2.051 42.857 1.00 83.81 98 VAL A O 1
ATOM 761 N N . LEU A 1 99 ? -24.188 -0.676 41.091 1.00 84.00 99 LEU A N 1
ATOM 762 C CA . LEU A 1 99 ? -25.068 0.293 41.756 1.00 84.00 99 LEU A CA 1
ATOM 763 C C . LEU A 1 99 ? -26.452 -0.284 42.086 1.00 84.00 99 LEU A C 1
ATOM 765 O O . LEU A 1 99 ? -26.965 -0.053 43.182 1.00 84.00 99 LEU A O 1
ATOM 769 N N . ARG A 1 100 ? -27.055 -1.059 41.173 1.00 84.81 100 ARG A N 1
ATOM 770 C CA . ARG A 1 100 ? -28.342 -1.736 41.419 1.00 84.81 100 ARG A CA 1
ATOM 771 C C . ARG A 1 100 ? -28.237 -2.749 42.551 1.00 84.81 100 ARG A C 1
ATOM 773 O O . ARG A 1 100 ? -29.118 -2.785 43.406 1.00 84.81 100 ARG A O 1
ATOM 780 N N . TYR A 1 101 ? -27.156 -3.523 42.584 1.00 80.31 101 TYR A N 1
ATOM 781 C CA . TYR A 1 101 ? -26.901 -4.473 43.660 1.00 80.31 101 TYR A CA 1
ATOM 782 C C . TYR A 1 101 ? -26.779 -3.767 45.017 1.00 80.31 101 TYR A C 1
ATOM 784 O O . TYR A 1 101 ? -27.435 -4.155 45.980 1.00 80.31 101 TYR A O 1
ATOM 792 N N . GLN A 1 102 ? -26.030 -2.661 45.078 1.00 77.88 102 GLN A N 1
ATOM 793 C CA . GLN A 1 102 ? -25.927 -1.842 46.287 1.00 77.88 102 GLN A CA 1
ATOM 794 C C . GLN A 1 102 ? -27.294 -1.303 46.744 1.00 77.88 102 GLN A C 1
ATOM 796 O O . GLN A 1 102 ? -27.609 -1.341 47.933 1.00 77.88 102 GLN A O 1
ATOM 801 N N . ALA A 1 103 ? -28.112 -0.795 45.819 1.00 78.94 103 ALA A N 1
ATOM 802 C CA . ALA A 1 103 ? -29.443 -0.284 46.139 1.00 78.94 103 ALA A CA 1
ATOM 803 C C . ALA A 1 103 ? -30.378 -1.387 46.662 1.00 78.94 103 ALA A C 1
ATOM 805 O O . ALA A 1 103 ? -31.084 -1.169 47.646 1.00 78.94 103 ALA A O 1
ATOM 806 N N . ALA A 1 104 ? -30.343 -2.577 46.054 1.00 78.50 104 ALA A N 1
ATOM 807 C CA . ALA A 1 104 ? -31.115 -3.730 46.508 1.00 78.50 104 ALA A CA 1
ATOM 808 C C . ALA A 1 104 ? -30.710 -4.165 47.927 1.00 78.50 104 ALA A C 1
ATOM 810 O O . ALA A 1 104 ? -31.580 -4.390 48.763 1.00 78.50 104 ALA A O 1
ATOM 811 N N . GLN A 1 105 ? -29.408 -4.192 48.234 1.00 71.94 105 GLN A N 1
ATOM 812 C CA . GLN A 1 105 ? -28.926 -4.525 49.579 1.00 71.94 105 GLN A CA 1
ATOM 813 C C . GLN A 1 105 ? -29.374 -3.504 50.634 1.00 71.94 105 GLN A C 1
ATOM 815 O O . GLN A 1 105 ? -29.783 -3.883 51.729 1.00 71.94 105 GLN A O 1
ATOM 820 N N . ARG A 1 106 ? -29.386 -2.204 50.303 1.00 67.75 106 ARG A N 1
ATOM 821 C CA . ARG A 1 106 ? -29.934 -1.173 51.205 1.00 67.75 106 ARG A CA 1
ATOM 822 C C . ARG A 1 106 ? -31.436 -1.339 51.452 1.00 67.75 106 ARG A C 1
ATOM 824 O O . ARG A 1 106 ? -31.891 -1.050 52.550 1.00 67.75 106 ARG A O 1
ATOM 831 N N . ALA A 1 107 ? -32.198 -1.794 50.457 1.00 64.44 107 ALA A N 1
ATOM 832 C CA . ALA A 1 107 ? -33.644 -1.988 50.577 1.00 64.44 107 ALA A CA 1
ATOM 833 C C . ALA A 1 107 ? -34.031 -3.227 51.409 1.00 64.44 107 ALA A C 1
ATOM 835 O O . ALA A 1 107 ? -35.109 -3.254 51.994 1.00 64.44 107 ALA A O 1
ATOM 836 N N . VAL A 1 108 ? -33.158 -4.238 51.471 1.00 61.78 108 VAL A N 1
ATOM 837 C CA . VAL A 1 108 ? -33.364 -5.479 52.246 1.00 61.78 108 VAL A CA 1
ATOM 838 C C . VAL A 1 108 ? -32.808 -5.369 53.678 1.00 61.78 108 VAL A C 1
ATOM 840 O O . VAL A 1 108 ? -33.137 -6.188 54.533 1.00 61.78 108 VAL A O 1
ATOM 843 N N . GLY A 1 109 ? -32.016 -4.331 53.976 1.00 53.22 109 GLY A N 1
ATOM 844 C CA . GLY A 1 109 ? -31.371 -4.082 55.270 1.00 53.22 109 GLY A CA 1
ATOM 845 C C . GLY A 1 109 ? -32.322 -3.689 56.407 1.00 53.22 109 GLY A C 1
ATOM 846 O O . GLY A 1 109 ? -32.288 -2.558 56.880 1.00 53.22 109 GLY A O 1
ATOM 847 N N . GLY A 1 110 ? -33.141 -4.640 56.860 1.00 48.97 110 GLY A N 1
ATOM 848 C CA . GLY A 1 110 ? -33.832 -4.649 58.155 1.00 48.97 110 GLY A CA 1
ATOM 849 C C . GLY A 1 110 ? -33.214 -5.628 59.166 1.00 48.97 110 GLY A C 1
ATOM 850 O O . GLY A 1 110 ? -33.828 -5.918 60.186 1.00 48.97 110 GLY A O 1
ATOM 851 N N . THR A 1 111 ? -32.026 -6.169 58.894 1.00 46.75 111 THR A N 1
ATOM 852 C CA . THR A 1 111 ? -31.364 -7.180 59.733 1.00 46.75 111 THR A CA 1
ATOM 853 C C . THR A 1 111 ? -29.974 -6.717 60.158 1.00 46.75 111 THR A C 1
ATOM 855 O O . THR A 1 111 ? -29.081 -6.681 59.318 1.00 46.75 111 THR A O 1
ATOM 858 N N . ASP A 1 112 ? -29.854 -6.344 61.439 1.00 48.47 112 ASP A N 1
ATOM 859 C CA . ASP A 1 112 ? -28.747 -6.445 62.425 1.00 48.47 112 ASP A CA 1
ATOM 860 C C . ASP A 1 112 ? -27.284 -6.714 61.987 1.00 48.47 112 ASP A C 1
ATOM 862 O O . ASP A 1 112 ? -26.478 -7.248 62.748 1.00 48.47 112 ASP A O 1
ATOM 866 N N . LEU A 1 113 ? -26.874 -6.312 60.789 1.00 49.88 113 LEU A N 1
ATOM 867 C CA . LEU A 1 113 ? -25.465 -6.205 60.417 1.00 49.88 113 LEU A CA 1
ATOM 868 C C . LEU A 1 113 ? -24.967 -4.799 60.773 1.00 49.88 113 LEU A C 1
ATOM 870 O O . LEU A 1 113 ? -25.718 -3.837 60.583 1.00 49.88 113 LEU A O 1
ATOM 874 N N . PRO A 1 114 ? -23.724 -4.648 61.279 1.00 48.38 114 PRO A N 1
ATOM 875 C CA . PRO A 1 114 ? -23.194 -3.359 61.704 1.00 48.38 114 PRO A CA 1
ATOM 876 C C . PRO A 1 114 ? -23.376 -2.321 60.598 1.00 48.38 114 PRO A C 1
ATOM 878 O O . PRO A 1 114 ? -22.814 -2.429 59.508 1.00 48.38 114 PRO A O 1
ATOM 881 N N . SER A 1 115 ? -24.224 -1.341 60.897 1.00 44.75 115 SER A N 1
ATOM 882 C CA . SER A 1 115 ? -24.564 -0.225 60.029 1.00 44.75 115 SER A CA 1
ATOM 883 C C . SER A 1 115 ? -23.298 0.441 59.496 1.00 44.75 115 SER A C 1
ATOM 885 O O . SER A 1 115 ? -22.499 0.948 60.277 1.00 44.75 115 SER A O 1
ATOM 887 N N . ALA A 1 116 ? -23.170 0.485 58.168 1.00 52.72 116 ALA A N 1
ATOM 888 C CA . ALA A 1 116 ? -22.359 1.452 57.432 1.00 52.72 116 ALA A CA 1
ATOM 889 C C . ALA A 1 116 ? -20.957 1.711 58.020 1.00 52.72 116 ALA A C 1
ATOM 891 O O . ALA A 1 116 ? -20.616 2.845 58.349 1.00 52.72 116 ALA A O 1
ATOM 892 N N . ALA A 1 117 ? -20.122 0.676 58.131 1.00 53.97 117 ALA A N 1
ATOM 893 C CA . ALA A 1 117 ? -18.693 0.912 58.289 1.00 53.97 117 ALA A CA 1
ATOM 894 C C . ALA A 1 117 ? -18.168 1.521 56.979 1.00 53.97 117 ALA A C 1
ATOM 896 O O . ALA A 1 117 ? -18.227 0.878 55.929 1.00 53.97 117 ALA A O 1
ATOM 897 N N . GLU A 1 118 ? -17.704 2.771 57.015 1.00 54.81 118 GLU A N 1
ATOM 898 C CA . GLU A 1 118 ? -16.877 3.314 55.939 1.00 54.81 118 GLU A CA 1
ATOM 899 C C . GLU A 1 118 ? -15.683 2.376 55.744 1.00 54.81 118 GLU A C 1
ATOM 901 O O . GLU A 1 118 ? -14.997 2.019 56.707 1.00 54.81 118 GLU A O 1
ATOM 906 N N . ALA A 1 119 ? -15.452 1.933 54.508 1.00 58.75 119 ALA A N 1
ATOM 907 C CA . ALA A 1 119 ? -14.274 1.133 54.220 1.00 58.75 119 ALA A CA 1
ATOM 908 C C . ALA A 1 119 ? -13.012 1.942 54.565 1.00 58.75 119 ALA A C 1
ATOM 910 O O . ALA A 1 119 ? -12.851 3.097 54.159 1.00 58.75 119 ALA A O 1
ATOM 911 N N . THR A 1 120 ? -12.124 1.339 55.360 1.00 54.41 120 THR A N 1
ATOM 912 C CA . THR A 1 120 ? -10.837 1.942 55.713 1.00 54.41 120 THR A CA 1
ATOM 913 C C . THR A 1 120 ? -10.024 2.155 54.437 1.00 54.41 120 THR A C 1
ATOM 915 O O . THR A 1 120 ? -9.995 1.290 53.563 1.00 54.41 120 THR A O 1
ATOM 918 N N . GLN A 1 121 ? -9.375 3.314 54.313 1.00 53.22 121 GLN A N 1
ATOM 919 C CA . GLN A 1 121 ? -8.589 3.667 53.133 1.00 53.22 121 GLN A CA 1
ATOM 920 C C . GLN A 1 121 ? -7.517 2.592 52.873 1.00 53.22 121 GLN A C 1
ATOM 922 O O . GLN A 1 121 ? -6.645 2.356 53.709 1.00 53.22 121 GLN A O 1
ATOM 927 N N . SER A 1 122 ? -7.624 1.905 51.732 1.00 57.25 122 SER A N 1
ATOM 928 C CA . SER A 1 122 ? -6.672 0.872 51.318 1.00 57.25 122 SER A CA 1
ATOM 929 C C . SER A 1 122 ? -5.282 1.472 51.084 1.00 57.25 122 SER A C 1
ATOM 931 O O . SER A 1 122 ? -5.146 2.620 50.660 1.00 57.25 122 SER A O 1
ATOM 933 N N . ARG A 1 123 ? -4.229 0.684 51.331 1.00 55.19 123 ARG A N 1
ATOM 934 C CA . ARG A 1 123 ? -2.830 1.081 51.089 1.00 55.19 123 ARG A CA 1
ATOM 935 C C . ARG A 1 123 ? -2.540 1.339 49.601 1.00 55.19 123 ARG A C 1
ATOM 937 O O . ARG A 1 123 ? -1.620 2.092 49.296 1.00 55.19 123 ARG A O 1
ATOM 944 N N . ASP A 1 124 ? -3.359 0.769 48.717 1.00 57.84 124 ASP A N 1
ATOM 945 C CA . ASP A 1 124 ? -3.168 0.775 47.262 1.00 57.84 124 ASP A CA 1
ATOM 946 C C . ASP A 1 124 ? -4.151 1.704 46.513 1.00 57.84 124 ASP A C 1
ATOM 948 O O . ASP A 1 124 ? -4.145 1.752 45.283 1.00 57.84 124 ASP A O 1
ATOM 952 N N . GLY A 1 125 ? -4.996 2.470 47.220 1.00 53.72 125 GLY A N 1
ATOM 953 C CA . GLY A 1 125 ? -5.945 3.396 46.592 1.00 53.72 125 GLY A CA 1
ATOM 954 C C . GLY A 1 125 ? -7.038 3.926 47.524 1.00 53.72 125 GLY A C 1
ATOM 955 O O . GLY A 1 125 ? -7.099 3.588 48.705 1.00 53.72 125 GLY A O 1
ATOM 956 N N . SER A 1 126 ? -7.932 4.774 46.999 1.00 52.00 126 SER A N 1
ATOM 957 C CA . SER A 1 126 ? -9.041 5.358 47.765 1.00 52.00 126 SER A CA 1
ATOM 958 C C . SER A 1 126 ? -10.095 4.300 48.127 1.00 52.00 126 SER A C 1
ATOM 960 O O . SER A 1 126 ? -11.138 4.207 47.489 1.00 52.00 126 SER A O 1
ATOM 962 N N . GLY A 1 127 ? -9.840 3.527 49.183 1.00 50.84 127 GLY A N 1
ATOM 963 C CA . GLY A 1 127 ? -10.813 2.597 49.769 1.00 50.84 127 GLY A CA 1
ATOM 964 C C . GLY A 1 127 ? -12.008 3.281 50.447 1.00 50.84 127 GLY A C 1
ATOM 965 O O . GLY A 1 127 ? -12.880 2.595 50.954 1.00 50.84 127 GLY A O 1
ATOM 966 N N . GLY A 1 128 ? -12.072 4.617 50.469 1.00 52.31 128 GLY A N 1
ATOM 967 C CA . GLY A 1 128 ? -13.165 5.356 51.100 1.00 52.31 128 GLY A CA 1
ATOM 968 C C . GLY A 1 128 ? -14.462 5.244 50.300 1.00 52.31 128 GLY A C 1
ATOM 969 O O . GLY A 1 128 ? -14.544 5.712 49.164 1.00 52.31 128 GLY A O 1
ATOM 970 N N . GLY A 1 129 ? -15.488 4.635 50.891 1.00 59.62 129 GLY A N 1
ATOM 971 C CA . GLY A 1 129 ? -16.811 4.551 50.283 1.00 59.62 129 GLY A CA 1
ATOM 972 C C . GLY A 1 129 ? -17.741 3.565 50.978 1.00 59.62 129 GLY A C 1
ATOM 973 O O . GLY A 1 129 ? -17.354 2.848 51.901 1.00 59.62 129 GLY A O 1
ATOM 974 N N . ALA A 1 130 ? -18.991 3.534 50.514 1.00 64.12 130 ALA A N 1
ATOM 975 C CA . ALA A 1 130 ? -19.989 2.599 51.010 1.00 64.12 130 ALA A CA 1
ATOM 976 C C . ALA A 1 130 ? -19.566 1.148 50.726 1.00 64.12 130 ALA A C 1
ATOM 978 O O . ALA A 1 130 ? -19.117 0.819 49.628 1.00 64.12 130 ALA A O 1
ATOM 979 N N . VAL A 1 131 ? -19.738 0.277 51.713 1.00 70.38 131 VAL A N 1
ATOM 980 C CA . VAL A 1 131 ? -19.411 -1.147 51.610 1.00 70.38 131 VAL A CA 1
ATOM 981 C C . VAL A 1 131 ? -20.583 -1.912 51.001 1.00 70.38 131 VAL A C 1
ATOM 983 O O . VAL A 1 131 ? -21.745 -1.681 51.341 1.00 70.38 131 VAL A O 1
ATOM 986 N N . ILE A 1 132 ? -20.273 -2.812 50.073 1.00 69.19 132 ILE A N 1
ATOM 987 C CA . ILE A 1 132 ? -21.210 -3.708 49.406 1.00 69.19 132 ILE A CA 1
ATOM 988 C C . ILE A 1 132 ? -21.058 -5.102 50.037 1.00 69.19 132 ILE A C 1
ATOM 990 O O . ILE A 1 132 ? -19.991 -5.704 49.901 1.00 69.19 132 ILE A O 1
ATOM 994 N N . PRO A 1 133 ? -22.089 -5.634 50.717 1.00 67.31 133 PRO A N 1
ATOM 995 C CA . PRO A 1 133 ? -22.067 -7.006 51.208 1.00 67.31 133 PRO A CA 1
ATOM 996 C C . PRO A 1 133 ? -22.308 -7.978 50.049 1.00 67.31 133 PRO A C 1
ATOM 998 O O . PRO A 1 133 ? -23.325 -7.883 49.364 1.00 67.31 133 PRO A O 1
ATOM 1001 N N . ALA A 1 134 ? -21.379 -8.905 49.831 1.00 66.81 134 ALA A N 1
ATOM 1002 C CA . ALA A 1 134 ? -21.430 -9.970 48.835 1.00 66.81 134 ALA A CA 1
ATOM 1003 C C . ALA A 1 134 ? -21.311 -11.333 49.541 1.00 66.81 134 ALA A C 1
ATOM 1005 O O . ALA A 1 134 ? -20.221 -11.887 49.686 1.00 66.81 134 ALA A O 1
ATOM 1006 N N . GLY A 1 135 ? -22.441 -11.860 50.024 1.00 70.81 135 GLY A N 1
ATOM 1007 C CA . GLY A 1 135 ? -22.440 -13.003 50.945 1.00 70.81 135 GLY A CA 1
ATOM 1008 C C . GLY A 1 135 ? -21.813 -12.607 52.284 1.00 70.81 135 GLY A C 1
ATOM 1009 O O . GLY A 1 135 ? -22.172 -11.568 52.834 1.00 70.81 135 GLY A O 1
ATOM 1010 N N . ASP A 1 136 ? -20.840 -13.387 52.759 1.00 67.19 136 ASP A N 1
ATOM 1011 C CA . ASP A 1 136 ? -20.093 -13.105 53.998 1.00 67.19 136 ASP A CA 1
ATOM 1012 C C . ASP A 1 136 ? -18.935 -12.104 53.801 1.00 67.19 136 ASP A C 1
ATOM 1014 O O . ASP A 1 136 ? -18.196 -11.798 54.737 1.00 67.19 136 ASP A O 1
ATOM 1018 N N . ILE A 1 137 ? -18.740 -11.600 52.576 1.00 66.12 137 ILE A N 1
ATOM 1019 C CA . ILE A 1 137 ? -17.618 -10.729 52.214 1.00 66.12 137 ILE A CA 1
ATOM 1020 C C . ILE A 1 137 ? -18.097 -9.282 52.096 1.00 66.12 137 ILE A C 1
ATOM 1022 O O . ILE A 1 137 ? -19.082 -8.983 51.424 1.00 66.12 137 ILE A O 1
ATOM 1026 N N . LEU A 1 138 ? -17.359 -8.364 52.715 1.00 71.44 138 LEU A N 1
ATOM 1027 C CA . LEU A 1 138 ? -17.569 -6.923 52.618 1.00 71.44 138 LEU A CA 1
ATOM 1028 C C . LEU A 1 138 ? -16.600 -6.330 51.589 1.00 71.44 138 LEU A C 1
ATOM 1030 O O . LEU A 1 138 ? -15.388 -6.385 51.782 1.00 71.44 138 LEU A O 1
ATOM 1034 N N . ILE A 1 139 ? -17.127 -5.767 50.499 1.00 72.94 139 ILE A N 1
ATOM 1035 C CA . ILE A 1 139 ? -16.323 -5.215 49.399 1.00 72.94 139 ILE A CA 1
ATOM 1036 C C . ILE A 1 139 ? -16.523 -3.695 49.331 1.00 72.94 139 ILE A C 1
ATOM 1038 O O . ILE A 1 139 ? -17.667 -3.245 49.222 1.00 72.94 139 ILE A O 1
ATOM 1042 N N . PRO A 1 140 ? -15.461 -2.871 49.358 1.00 78.44 140 PRO A N 1
ATOM 1043 C CA . PRO A 1 140 ? -15.587 -1.437 49.121 1.00 78.44 140 PRO A CA 1
ATOM 1044 C C . PRO A 1 140 ? -16.190 -1.149 47.740 1.00 78.44 140 PRO A C 1
ATOM 1046 O O . PRO A 1 140 ? -15.802 -1.747 46.736 1.00 78.44 140 PRO A O 1
ATOM 1049 N N . GLN A 1 141 ? -17.124 -0.198 47.653 1.00 77.44 141 GLN A N 1
ATOM 1050 C CA . GLN A 1 141 ? -17.739 0.170 46.373 1.00 77.44 141 GLN A CA 1
ATOM 1051 C C . GLN A 1 141 ? -16.714 0.630 45.328 1.00 77.44 141 GLN A C 1
ATOM 1053 O O . GLN A 1 141 ? -16.882 0.324 44.149 1.00 77.44 141 GLN A O 1
ATOM 1058 N N . ALA A 1 142 ? -15.672 1.357 45.740 1.00 76.50 142 ALA A N 1
ATOM 1059 C CA . ALA A 1 142 ? -14.608 1.792 44.838 1.00 76.50 142 ALA A CA 1
ATOM 1060 C C . ALA A 1 142 ? -13.922 0.589 44.167 1.00 76.50 142 ALA A C 1
ATOM 1062 O O . ALA A 1 142 ? -13.792 0.562 42.945 1.00 76.50 142 ALA A O 1
ATOM 1063 N N . ASP A 1 143 ? -13.604 -0.447 44.944 1.00 80.06 143 ASP A N 1
ATOM 1064 C CA . ASP A 1 143 ? -12.979 -1.673 44.445 1.00 80.06 143 ASP A CA 1
ATOM 1065 C C . ASP A 1 143 ? -13.931 -2.453 43.530 1.00 80.06 143 ASP A C 1
ATOM 1067 O O . ASP A 1 143 ? -13.530 -2.923 42.467 1.00 80.06 143 ASP A O 1
ATOM 1071 N N . ALA A 1 144 ? -15.219 -2.527 43.881 1.00 81.12 144 ALA A N 1
ATOM 1072 C CA . ALA A 1 144 ? -16.230 -3.155 43.031 1.00 81.12 144 ALA A CA 1
ATOM 1073 C C . ALA A 1 144 ? -16.371 -2.449 41.668 1.00 81.12 144 ALA A C 1
ATOM 1075 O O . ALA A 1 144 ? -16.530 -3.110 40.641 1.00 81.12 144 ALA A O 1
ATOM 1076 N N . LEU A 1 145 ? -16.277 -1.115 41.637 1.00 83.69 145 LEU A N 1
ATOM 1077 C CA . LEU A 1 145 ? -16.288 -0.334 40.397 1.00 83.69 145 LEU A CA 1
ATOM 1078 C C . LEU A 1 145 ? -15.004 -0.523 39.578 1.00 83.69 145 LEU A C 1
ATOM 1080 O O . LEU A 1 145 ? -15.083 -0.635 38.357 1.00 83.69 145 LEU A O 1
ATOM 1084 N N . ILE A 1 146 ? -13.840 -0.614 40.226 1.00 85.31 146 ILE A N 1
ATOM 1085 C CA . ILE A 1 146 ? -12.571 -0.929 39.550 1.00 85.31 146 ILE A CA 1
ATOM 1086 C C . ILE A 1 146 ? -12.640 -2.322 38.914 1.00 85.31 146 ILE A C 1
ATOM 10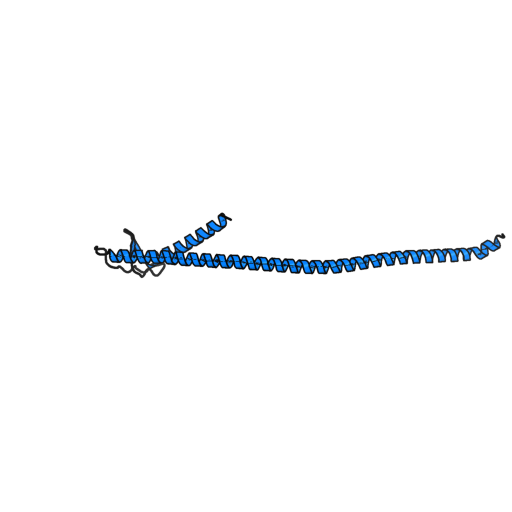88 O O . ILE A 1 146 ? -12.264 -2.499 37.755 1.00 85.31 146 ILE A O 1
ATOM 1092 N N . CYS A 1 147 ? -13.161 -3.314 39.638 1.00 86.88 147 CYS A N 1
ATOM 1093 C CA . CYS A 1 147 ? -13.359 -4.662 39.111 1.00 86.88 147 CYS A CA 1
ATOM 1094 C C . CYS A 1 147 ? -14.343 -4.681 37.932 1.00 86.88 147 CYS A C 1
ATOM 1096 O O . CYS A 1 147 ? -14.089 -5.374 36.947 1.00 86.88 147 CYS A O 1
ATOM 1098 N N . ALA A 1 148 ? -15.429 -3.904 37.997 1.00 85.38 148 ALA A N 1
ATOM 1099 C CA . ALA A 1 148 ? -16.380 -3.750 36.896 1.00 85.38 148 ALA A CA 1
ATOM 1100 C C . ALA A 1 148 ? -15.713 -3.185 35.629 1.00 85.38 148 ALA A C 1
ATOM 1102 O O . ALA A 1 148 ? -15.867 -3.755 34.549 1.00 85.38 148 ALA A O 1
ATOM 1103 N N . GLU A 1 149 ? -14.913 -2.125 35.766 1.00 85.94 149 GLU A N 1
ATOM 1104 C CA . GLU A 1 149 ? -14.175 -1.516 34.651 1.00 85.94 149 GLU A CA 1
ATOM 1105 C C . GLU A 1 149 ? -13.141 -2.487 34.055 1.00 85.94 149 GLU A C 1
ATOM 1107 O O . GLU A 1 149 ? -13.069 -2.686 32.841 1.00 85.94 149 GLU A O 1
ATOM 1112 N N . ASN A 1 150 ? -12.371 -3.163 34.913 1.00 88.38 150 ASN A N 1
ATOM 1113 C CA . ASN A 1 150 ? -11.392 -4.161 34.481 1.00 88.38 150 ASN A CA 1
ATOM 1114 C C . ASN A 1 150 ? -12.058 -5.337 33.756 1.00 88.38 150 ASN A C 1
ATOM 1116 O O . ASN A 1 150 ? -11.506 -5.846 32.779 1.00 88.38 150 ASN A O 1
ATOM 1120 N N . THR A 1 151 ? -13.250 -5.746 34.196 1.00 89.38 151 THR A N 1
ATOM 1121 C CA . THR A 1 151 ? -14.034 -6.796 33.531 1.00 89.38 151 THR A CA 1
ATOM 1122 C C . THR A 1 151 ? -14.474 -6.342 32.142 1.00 89.38 151 THR A C 1
ATOM 1124 O O . THR A 1 151 ? -14.230 -7.064 31.176 1.00 89.38 151 THR A O 1
ATOM 1127 N N . ALA A 1 152 ? -15.008 -5.120 32.009 1.00 86.75 152 ALA A N 1
ATOM 1128 C CA . ALA A 1 152 ? -15.359 -4.536 30.709 1.00 86.75 152 ALA A CA 1
ATOM 1129 C C . ALA A 1 152 ? -14.160 -4.525 29.749 1.00 86.75 152 ALA A C 1
ATOM 1131 O O . ALA A 1 152 ? -14.270 -4.912 28.583 1.00 86.75 152 ALA A O 1
ATOM 1132 N N . ARG A 1 153 ? -12.980 -4.145 30.254 1.00 86.94 153 ARG A N 1
ATOM 1133 C CA . ARG A 1 153 ? -11.743 -4.113 29.467 1.00 86.94 153 ARG A CA 1
ATOM 1134 C C . ARG A 1 153 ? -11.311 -5.505 29.011 1.00 86.94 153 ARG A C 1
ATOM 1136 O O . ARG A 1 153 ? -10.940 -5.675 27.851 1.00 86.94 153 ARG A O 1
ATOM 1143 N N . LEU A 1 154 ? -11.345 -6.498 29.899 1.00 92.12 154 LEU A N 1
ATOM 1144 C CA . LEU A 1 154 ? -10.969 -7.874 29.565 1.00 92.12 154 LEU A CA 1
ATOM 1145 C C . LEU A 1 154 ? -11.939 -8.507 28.565 1.00 92.12 154 LEU A C 1
ATOM 1147 O O . LEU A 1 154 ? -11.492 -9.210 27.657 1.00 92.12 154 LEU A O 1
ATOM 1151 N N . GLU A 1 155 ? -13.239 -8.235 28.679 1.00 90.62 155 GLU A N 1
ATOM 1152 C CA . GLU A 1 155 ? -14.218 -8.690 27.691 1.00 90.62 155 GLU A CA 1
ATOM 1153 C C . GLU A 1 155 ? -13.999 -8.044 26.323 1.00 90.62 155 GLU A C 1
ATOM 1155 O O . GLU A 1 155 ? -13.991 -8.756 25.315 1.00 90.62 155 GLU A O 1
ATOM 1160 N N . ALA A 1 156 ? -13.729 -6.736 26.276 1.00 87.00 156 ALA A N 1
ATOM 1161 C CA . ALA A 1 156 ? -13.396 -6.042 25.034 1.00 87.00 156 ALA A CA 1
ATOM 1162 C C . ALA A 1 156 ? -12.134 -6.631 24.373 1.00 87.00 156 ALA A C 1
ATOM 1164 O O . ALA A 1 156 ? -12.139 -6.941 23.179 1.00 87.00 156 ALA A O 1
ATOM 1165 N N . VAL A 1 157 ? -11.074 -6.878 25.153 1.00 89.88 157 VAL A N 1
ATOM 1166 C CA . VAL A 1 157 ? -9.837 -7.519 24.666 1.00 89.88 157 VAL A CA 1
ATOM 1167 C C . VAL A 1 157 ? -10.097 -8.947 24.185 1.00 89.88 157 VAL A C 1
ATOM 1169 O O . VAL A 1 157 ? -9.576 -9.350 23.145 1.00 89.88 157 VAL A O 1
ATOM 1172 N N . ARG A 1 158 ? -10.922 -9.719 24.898 1.00 90.12 158 ARG A N 1
ATOM 1173 C CA . ARG A 1 158 ? -11.305 -11.077 24.493 1.00 90.12 158 ARG A CA 1
ATOM 1174 C C . ARG A 1 158 ? -12.070 -11.068 23.171 1.00 90.12 158 ARG A C 1
ATOM 1176 O O . ARG A 1 158 ? -11.744 -11.862 22.291 1.00 90.12 158 ARG A O 1
ATOM 1183 N N . ALA A 1 159 ? -13.054 -10.185 23.017 1.00 87.75 159 ALA A N 1
ATOM 1184 C CA . ALA A 1 159 ? -13.822 -10.046 21.781 1.00 87.75 159 ALA A CA 1
ATOM 1185 C C . ALA A 1 159 ? -12.918 -9.656 20.601 1.00 87.75 159 ALA A C 1
ATOM 1187 O O . ALA A 1 159 ? -13.003 -10.250 19.524 1.00 87.75 159 ALA A O 1
ATOM 1188 N N . TRP A 1 160 ? -11.989 -8.723 20.825 1.00 85.94 160 TRP A N 1
ATOM 1189 C CA . TRP A 1 160 ? -10.975 -8.356 19.840 1.00 85.94 160 TRP A CA 1
ATOM 1190 C C . TRP A 1 160 ? -10.086 -9.546 19.451 1.00 85.94 160 TRP A C 1
ATOM 1192 O O . TRP A 1 160 ? -9.939 -9.834 18.262 1.00 85.94 160 TRP A O 1
ATOM 1202 N N . ALA A 1 161 ? -9.557 -10.292 20.425 1.00 88.06 161 ALA A N 1
ATOM 1203 C CA . ALA A 1 161 ? -8.704 -11.453 20.173 1.00 88.06 161 ALA A CA 1
ATOM 1204 C C . ALA A 1 161 ? -9.426 -12.555 19.374 1.00 88.06 161 ALA A C 1
ATOM 1206 O O . ALA A 1 161 ? -8.844 -13.146 18.462 1.00 88.06 161 ALA A O 1
ATOM 1207 N N . LEU A 1 162 ? -10.707 -12.803 19.668 1.00 89.81 162 LEU A N 1
ATOM 1208 C CA . LEU A 1 162 ? -11.535 -13.742 18.904 1.00 89.81 162 LEU A CA 1
ATOM 1209 C C . LEU A 1 162 ? -11.723 -13.281 17.453 1.00 89.81 162 LEU A C 1
ATOM 1211 O O . LEU A 1 162 ? -11.570 -14.088 16.539 1.00 89.81 162 LEU A O 1
ATOM 1215 N N . SER A 1 163 ? -11.928 -11.979 17.229 1.00 84.06 163 SER A N 1
ATOM 1216 C CA . SER A 1 163 ? -12.086 -11.414 15.880 1.00 84.06 163 SER A CA 1
ATOM 1217 C C . SER A 1 163 ? -10.841 -11.537 14.990 1.00 84.06 163 SER A C 1
ATOM 1219 O O . SER A 1 163 ? -10.956 -11.463 13.767 1.00 84.06 163 SER A O 1
ATOM 1221 N N . ILE A 1 164 ? -9.651 -11.699 15.584 1.00 84.31 164 ILE A N 1
ATOM 1222 C CA . ILE A 1 164 ? -8.397 -11.942 14.852 1.00 84.31 164 ILE A CA 1
ATOM 1223 C C . ILE A 1 164 ? -8.276 -13.414 14.464 1.00 84.31 164 ILE A C 1
ATOM 1225 O O . ILE A 1 164 ? -7.809 -13.713 13.375 1.00 84.31 164 ILE A O 1
ATOM 1229 N N . ARG A 1 165 ? -8.692 -14.328 15.344 1.00 81.81 165 ARG A N 1
ATOM 1230 C CA . ARG A 1 165 ? -8.577 -15.778 15.129 1.00 81.81 165 ARG A CA 1
ATOM 1231 C C . ARG A 1 165 ? -9.541 -16.312 14.065 1.00 81.81 165 ARG A C 1
ATOM 1233 O O . ARG A 1 165 ? -9.281 -17.359 13.487 1.00 81.81 165 ARG A O 1
ATOM 1240 N N . GLU A 1 166 ? -10.666 -15.634 13.868 1.00 71.00 166 GLU A N 1
ATOM 1241 C CA . GLU A 1 166 ? -11.718 -16.019 12.916 1.00 71.00 166 GLU A CA 1
ATOM 1242 C C . GLU A 1 166 ? -11.529 -15.412 11.511 1.00 71.00 166 GLU A C 1
ATOM 1244 O O . GLU A 1 166 ? -12.336 -15.681 10.623 1.00 71.00 166 GLU A O 1
ATOM 1249 N N . ARG A 1 167 ? -10.478 -14.605 11.303 1.00 54.66 167 ARG A N 1
ATOM 1250 C CA . ARG A 1 167 ? -10.040 -14.119 9.983 1.00 54.66 167 ARG A CA 1
ATOM 1251 C C . ARG A 1 167 ? -8.949 -15.006 9.405 1.00 54.66 167 ARG A C 1
ATOM 1253 O O . ARG A 1 167 ? -8.935 -15.123 8.162 1.00 54.66 167 ARG A O 1
#